Protein AF-Q0RN14-F1 (afdb_monomer_lite)

pLDDT: mean 7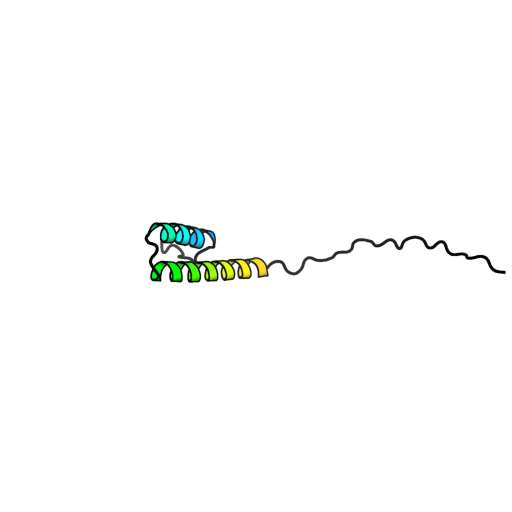0.7, std 15.76, range [41.5, 90.31]

Structure (mmCIF, N/CA/C/O backbone):
data_AF-Q0RN14-F1
#
_entry.id   AF-Q0RN14-F1
#
loop_
_atom_site.group_PDB
_atom_site.id
_atom_site.type_symbol
_atom_site.label_atom_id
_atom_site.label_alt_id
_atom_site.label_comp_id
_atom_site.label_asym_id
_atom_site.label_entity_id
_atom_site.label_seq_id
_atom_site.pdbx_PDB_ins_code
_atom_site.Cartn_x
_atom_site.Cartn_y
_atom_site.Cartn_z
_atom_site.occupancy
_atom_site.B_iso_or_equiv
_atom_site.auth_seq_id
_atom_site.auth_comp_id
_atom_site.auth_asym_id
_atom_site.auth_atom_id
_atom_site.pdbx_PDB_model_num
ATOM 1 N N . MET A 1 1 ? 22.807 17.552 -4.884 1.00 41.50 1 MET A N 1
ATOM 2 C CA . MET A 1 1 ? 22.583 16.145 -4.503 1.00 41.50 1 MET A CA 1
ATOM 3 C C . MET A 1 1 ? 21.170 15.793 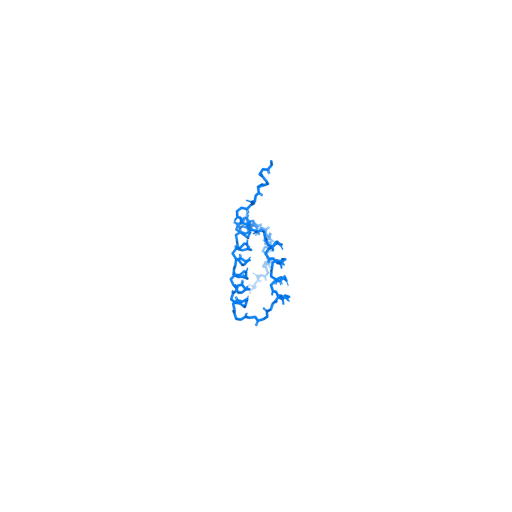-4.912 1.00 41.50 1 MET A C 1
ATOM 5 O O . MET A 1 1 ? 20.240 16.166 -4.214 1.00 41.50 1 MET A O 1
ATOM 9 N N . VAL A 1 2 ? 20.999 15.171 -6.075 1.00 46.41 2 VAL A N 1
ATOM 10 C CA . VAL A 1 2 ? 19.776 14.410 -6.336 1.00 46.41 2 VAL A CA 1
ATOM 11 C C . VAL A 1 2 ? 20.021 13.110 -5.591 1.00 46.41 2 VAL A C 1
ATOM 13 O O . VAL A 1 2 ? 20.870 12.329 -6.011 1.00 46.41 2 VAL A O 1
ATOM 16 N N . ALA A 1 3 ? 19.437 12.968 -4.399 1.00 51.56 3 ALA A N 1
ATOM 17 C CA . ALA A 1 3 ? 19.388 11.663 -3.758 1.00 51.56 3 ALA A CA 1
ATOM 18 C C . ALA A 1 3 ? 18.774 10.724 -4.797 1.00 51.56 3 ALA A C 1
ATOM 20 O O . ALA A 1 3 ? 17.752 11.086 -5.380 1.00 51.56 3 ALA A O 1
ATOM 21 N N . SER A 1 4 ? 19.439 9.611 -5.103 1.00 52.47 4 SER A N 1
ATOM 22 C CA . SER A 1 4 ? 18.833 8.537 -5.879 1.00 52.47 4 SER A CA 1
ATOM 23 C C . SER A 1 4 ? 17.578 8.128 -5.122 1.00 52.47 4 SER A C 1
ATOM 25 O O . SER A 1 4 ? 17.653 7.390 -4.145 1.00 52.47 4 SER A O 1
ATOM 27 N N . ILE A 1 5 ? 16.446 8.719 -5.496 1.00 57.06 5 ILE A N 1
ATOM 28 C CA . ILE A 1 5 ? 15.140 8.205 -5.141 1.00 57.06 5 ILE A CA 1
ATOM 29 C C . ILE A 1 5 ? 15.117 6.925 -5.952 1.00 57.06 5 ILE A C 1
ATOM 31 O O . ILE A 1 5 ? 14.992 6.983 -7.175 1.00 57.06 5 ILE A O 1
ATOM 35 N N . ASP A 1 6 ? 15.432 5.807 -5.304 1.00 58.38 6 ASP A N 1
ATOM 36 C CA . ASP A 1 6 ? 15.256 4.508 -5.926 1.00 58.38 6 ASP A CA 1
ATOM 37 C C . ASP A 1 6 ? 13.810 4.503 -6.434 1.00 58.38 6 ASP A C 1
ATOM 39 O O . ASP A 1 6 ? 12.882 4.777 -5.669 1.00 58.38 6 ASP A O 1
ATOM 43 N N . GLU A 1 7 ? 13.621 4.358 -7.749 1.00 66.19 7 GLU A N 1
ATOM 44 C CA . GLU A 1 7 ? 12.303 4.518 -8.387 1.00 66.19 7 GLU A CA 1
ATOM 45 C C . GLU A 1 7 ? 11.273 3.526 -7.819 1.00 66.19 7 GLU A C 1
ATOM 47 O O . GLU A 1 7 ? 10.069 3.701 -8.015 1.00 66.19 7 GLU A O 1
ATOM 52 N N . PHE A 1 8 ? 11.742 2.519 -7.073 1.00 70.25 8 PHE A N 1
ATOM 53 C CA . PHE A 1 8 ? 10.936 1.526 -6.394 1.00 70.25 8 PHE A CA 1
ATOM 54 C C . PHE A 1 8 ? 11.247 1.501 -4.890 1.00 70.25 8 PHE A C 1
ATOM 56 O O . PHE A 1 8 ? 12.388 1.246 -4.505 1.00 70.25 8 PHE A O 1
ATOM 63 N N . PRO A 1 9 ? 10.242 1.708 -4.019 1.00 77.75 9 PRO A N 1
ATOM 64 C CA . PRO A 1 9 ? 10.452 1.626 -2.581 1.00 77.75 9 PRO A CA 1
ATOM 65 C C . PRO A 1 9 ? 10.852 0.205 -2.172 1.00 77.75 9 PRO A C 1
ATOM 67 O O . PRO A 1 9 ? 10.366 -0.784 -2.727 1.00 77.75 9 PRO A O 1
ATOM 70 N N . THR A 1 10 ? 11.726 0.090 -1.173 1.00 84.81 10 THR A N 1
ATOM 71 C CA . THR A 1 10 ? 12.118 -1.208 -0.611 1.00 84.81 10 THR A CA 1
ATOM 72 C C . THR A 1 10 ? 10.987 -1.844 0.208 1.00 84.81 10 THR A C 1
ATOM 74 O O . THR A 1 10 ? 9.968 -1.222 0.524 1.00 84.81 10 THR A O 1
ATOM 77 N N . VAL A 1 11 ? 11.161 -3.116 0.591 1.00 86.00 11 VAL A N 1
ATOM 78 C CA . VAL A 1 11 ? 10.200 -3.830 1.452 1.00 86.00 11 VAL A CA 1
ATOM 79 C C . VAL A 1 11 ? 10.030 -3.125 2.803 1.00 86.00 11 VAL A C 1
ATOM 81 O O . VAL A 1 11 ? 8.904 -3.023 3.280 1.00 86.00 11 VAL A O 1
ATOM 84 N N . GLU A 1 12 ? 11.114 -2.624 3.402 1.00 87.31 12 GLU A N 1
ATOM 85 C CA . GLU A 1 12 ? 11.066 -1.915 4.690 1.00 87.31 12 GLU A CA 1
ATOM 86 C C . GLU A 1 12 ? 10.345 -0.567 4.576 1.00 87.31 12 GLU A C 1
ATOM 88 O O . GLU A 1 12 ? 9.513 -0.240 5.422 1.00 87.31 12 GLU A O 1
ATOM 93 N N . GLU A 1 13 ? 10.596 0.188 3.504 1.00 87.19 13 GLU A N 1
ATOM 94 C CA . GLU A 1 13 ? 9.887 1.446 3.239 1.00 87.19 13 GLU A CA 1
ATOM 95 C C . GLU A 1 13 ? 8.391 1.215 3.006 1.00 87.19 13 GLU A C 1
ATOM 97 O O . GLU A 1 13 ? 7.555 1.929 3.562 1.00 87.19 13 GLU A O 1
ATOM 102 N N . THR A 1 14 ? 8.045 0.168 2.255 1.00 88.81 14 THR A N 1
ATOM 103 C CA . THR A 1 14 ? 6.650 -0.233 2.024 1.00 88.81 14 THR A CA 1
ATOM 104 C C . THR A 1 14 ? 5.946 -0.589 3.344 1.00 88.81 14 THR A C 1
ATOM 106 O O . THR A 1 14 ? 4.797 -0.200 3.558 1.00 88.81 14 THR A O 1
ATOM 109 N N . ASP A 1 15 ? 6.629 -1.277 4.267 1.00 87.44 15 ASP A N 1
ATOM 110 C CA . ASP A 1 15 ? 6.089 -1.635 5.589 1.00 87.44 15 ASP A CA 1
ATOM 111 C C . ASP A 1 15 ? 5.881 -0.393 6.481 1.00 87.44 15 ASP A C 1
ATOM 113 O O . ASP A 1 15 ? 4.842 -0.244 7.133 1.00 87.44 15 ASP A O 1
ATOM 117 N N . ALA A 1 16 ? 6.821 0.559 6.443 1.00 90.19 16 ALA A N 1
ATOM 118 C CA . ALA A 1 16 ? 6.696 1.836 7.143 1.00 90.19 16 ALA A CA 1
ATOM 119 C C . ALA A 1 16 ? 5.490 2.650 6.638 1.00 90.19 16 ALA A C 1
ATOM 121 O O . ALA A 1 16 ? 4.714 3.173 7.442 1.00 90.19 16 ALA A O 1
ATOM 122 N N . MET A 1 17 ? 5.278 2.697 5.319 1.00 88.12 17 MET A N 1
ATOM 123 C CA . MET A 1 17 ? 4.112 3.351 4.714 1.00 88.12 17 MET A CA 1
ATOM 124 C C . MET A 1 17 ? 2.797 2.684 5.137 1.00 88.12 17 MET A C 1
ATOM 126 O O . MET A 1 17 ? 1.847 3.379 5.504 1.00 88.12 17 MET A O 1
ATOM 130 N N . LEU A 1 18 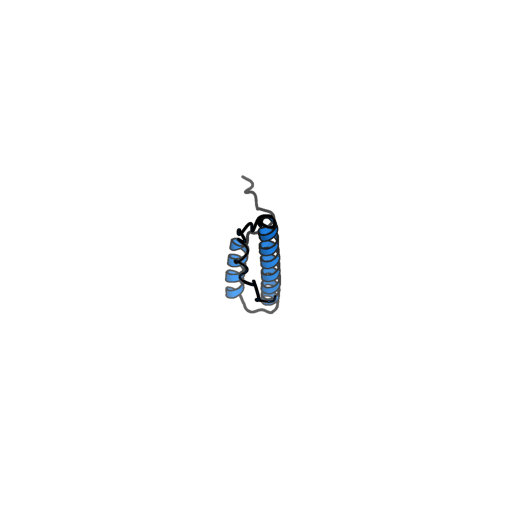? 2.740 1.347 5.153 1.00 89.38 18 LEU A N 1
ATOM 131 C CA . LEU A 1 18 ? 1.575 0.594 5.632 1.00 89.38 18 LEU A CA 1
ATOM 132 C C . LEU A 1 18 ? 1.240 0.921 7.092 1.00 89.38 18 LEU A C 1
ATOM 134 O O . LEU A 1 18 ? 0.066 1.095 7.432 1.00 89.38 18 LEU A O 1
ATOM 138 N N . ASN A 1 19 ? 2.253 1.029 7.955 1.00 89.12 19 ASN A N 1
ATOM 139 C CA . ASN A 1 19 ? 2.058 1.367 9.361 1.00 89.12 19 ASN A CA 1
ATOM 140 C C . ASN A 1 19 ? 1.472 2.776 9.539 1.00 89.12 19 ASN A C 1
ATOM 142 O O . ASN A 1 19 ? 0.547 2.960 10.331 1.00 89.12 19 ASN A O 1
ATOM 146 N N . GLU A 1 20 ? 1.951 3.751 8.769 1.00 88.56 20 GLU A N 1
ATOM 147 C CA . GLU A 1 20 ? 1.438 5.122 8.821 1.00 88.56 20 GLU A CA 1
ATOM 148 C C . GLU A 1 20 ? 0.007 5.226 8.270 1.00 88.56 20 GLU A C 1
ATOM 150 O O . GLU A 1 20 ? -0.858 5.831 8.907 1.00 88.56 20 GLU A O 1
ATOM 155 N N . LEU A 1 21 ? -0.308 4.545 7.162 1.00 86.44 21 LEU A N 1
ATOM 156 C CA . LEU A 1 21 ? -1.677 4.495 6.626 1.00 86.44 21 LEU A CA 1
ATOM 157 C C . LEU A 1 21 ? -2.667 3.882 7.618 1.00 86.44 21 LEU A C 1
ATOM 159 O O . LEU A 1 21 ? -3.795 4.360 7.760 1.00 86.44 21 LEU A O 1
ATOM 163 N N . ARG A 1 22 ? -2.233 2.868 8.373 1.00 83.06 22 ARG A N 1
ATOM 164 C CA . ARG A 1 22 ? -3.049 2.234 9.416 1.00 83.06 22 ARG A CA 1
ATOM 165 C C . ARG A 1 22 ? -3.409 3.188 10.557 1.00 83.06 22 ARG A C 1
ATOM 167 O O . ARG A 1 22 ? -4.412 2.958 11.233 1.00 83.06 22 ARG A O 1
ATOM 174 N N . ARG A 1 23 ? -2.602 4.232 10.775 1.00 85.44 23 ARG A N 1
ATOM 175 C CA . ARG A 1 23 ? -2.813 5.257 11.809 1.00 85.44 23 ARG A CA 1
ATOM 176 C C . ARG A 1 23 ? -3.711 6.399 11.335 1.00 85.44 23 ARG A C 1
ATOM 178 O O . ARG A 1 23 ? -4.348 7.022 12.177 1.00 85.44 23 ARG A O 1
ATOM 185 N N . LEU A 1 24 ? -3.763 6.675 10.028 1.00 74.56 24 LEU A N 1
ATOM 186 C CA . LEU A 1 24 ? -4.306 7.937 9.513 1.00 74.56 24 LEU A CA 1
ATOM 187 C C . LEU A 1 24 ? -5.833 7.990 9.371 1.00 74.56 24 LEU A C 1
ATOM 189 O O . LEU A 1 24 ? -6.403 9.008 9.735 1.00 74.56 24 LEU A O 1
ATOM 193 N N . SER A 1 25 ? -6.520 6.945 8.904 1.00 64.44 25 SER A N 1
ATOM 194 C CA . SER A 1 25 ? -7.982 6.777 9.055 1.00 64.44 25 SER A CA 1
ATOM 195 C C . SER A 1 25 ? -8.426 5.500 8.342 1.00 64.44 25 SER A C 1
ATOM 197 O O . SER A 1 25 ? -7.936 5.211 7.250 1.00 64.44 25 SER A O 1
ATOM 199 N N . ARG A 1 26 ? -9.390 4.757 8.901 1.00 69.75 26 ARG A N 1
ATOM 200 C CA . ARG A 1 26 ? -9.990 3.555 8.278 1.00 69.75 26 ARG A CA 1
ATOM 201 C C . ARG A 1 26 ? -11.032 3.920 7.215 1.00 69.75 26 ARG A C 1
ATOM 203 O O . ARG A 1 26 ? -12.162 3.441 7.252 1.00 69.75 26 ARG A O 1
ATOM 210 N N . ASP A 1 27 ? -10.657 4.790 6.288 1.00 82.19 27 ASP A N 1
ATOM 211 C CA . ASP A 1 27 ? -11.494 5.078 5.133 1.00 82.19 27 ASP A CA 1
ATOM 212 C C . ASP A 1 27 ? -11.356 3.961 4.089 1.00 82.19 27 ASP A C 1
ATOM 214 O O . ASP A 1 27 ? -10.297 3.342 3.952 1.00 82.19 27 ASP A O 1
ATOM 218 N N . THR A 1 28 ? -12.418 3.706 3.329 1.00 82.69 28 THR A N 1
ATOM 219 C CA . THR A 1 28 ? -12.421 2.747 2.212 1.00 82.69 28 THR A CA 1
ATOM 220 C C . THR A 1 28 ? -11.314 3.028 1.197 1.00 82.69 28 THR A C 1
ATOM 222 O O . THR A 1 28 ? -10.783 2.101 0.589 1.00 82.69 28 THR A O 1
ATOM 225 N N . THR A 1 29 ? -10.944 4.298 1.027 1.00 85.31 29 THR A N 1
ATOM 226 C CA . THR A 1 29 ? -9.837 4.713 0.157 1.00 85.31 29 THR A CA 1
ATOM 227 C C . THR A 1 29 ? -8.488 4.254 0.714 1.00 85.31 29 THR A C 1
ATOM 229 O O . THR A 1 29 ? -7.678 3.684 -0.012 1.00 85.31 29 THR A O 1
ATOM 232 N N . THR A 1 30 ? -8.273 4.426 2.021 1.00 84.94 30 THR A N 1
ATOM 233 C CA . THR A 1 30 ? -7.069 3.954 2.720 1.00 84.94 30 THR A CA 1
ATOM 234 C C . THR A 1 30 ? -6.979 2.431 2.710 1.00 84.94 30 THR A C 1
ATOM 236 O O . THR A 1 30 ? -5.891 1.887 2.561 1.00 84.94 30 THR A O 1
ATOM 239 N N . ALA A 1 31 ? -8.113 1.734 2.841 1.00 85.88 31 ALA A N 1
ATOM 240 C CA . ALA A 1 31 ? -8.156 0.275 2.779 1.00 85.88 31 ALA A CA 1
ATOM 241 C C . ALA A 1 31 ? -7.661 -0.249 1.422 1.00 85.88 31 ALA A C 1
ATOM 243 O O . ALA A 1 31 ? -6.786 -1.106 1.397 1.00 85.88 31 ALA A O 1
ATOM 244 N N . LYS A 1 32 ? -8.129 0.339 0.311 1.00 88.81 32 LYS A N 1
ATOM 245 C CA . LYS A 1 32 ? -7.643 -0.012 -1.034 1.00 88.81 32 LYS A CA 1
ATOM 246 C C . LYS A 1 32 ? -6.146 0.237 -1.194 1.00 88.81 32 LYS A C 1
ATOM 248 O O . LYS A 1 32 ? -5.437 -0.634 -1.671 1.00 88.81 32 LYS A O 1
ATOM 253 N N . LEU A 1 33 ? -5.664 1.384 -0.715 1.00 87.62 33 LEU A N 1
ATOM 254 C CA . LEU A 1 33 ? -4.241 1.716 -0.777 1.00 87.62 33 LEU A CA 1
ATOM 255 C C . LEU A 1 33 ? -3.376 0.729 0.028 1.00 87.62 33 LEU A C 1
ATOM 257 O O . LEU A 1 33 ? -2.259 0.414 -0.371 1.00 87.62 33 LEU A O 1
ATOM 261 N N . ILE A 1 34 ? -3.891 0.228 1.156 1.00 89.19 34 ILE A N 1
ATOM 262 C CA . ILE A 1 34 ? -3.243 -0.825 1.945 1.00 89.19 34 ILE A CA 1
ATOM 263 C C . ILE A 1 34 ? -3.189 -2.143 1.159 1.00 89.19 34 ILE A C 1
ATOM 265 O O . ILE A 1 34 ? -2.132 -2.772 1.142 1.00 89.19 34 ILE A O 1
ATOM 269 N N . ASP A 1 35 ? -4.285 -2.556 0.516 1.00 89.94 35 ASP A N 1
ATOM 270 C CA . ASP A 1 35 ? -4.314 -3.761 -0.325 1.00 89.94 35 ASP A CA 1
ATOM 271 C C . ASP A 1 35 ? -3.312 -3.659 -1.491 1.00 89.94 35 ASP A C 1
ATOM 273 O O . ASP A 1 35 ? -2.492 -4.562 -1.669 1.00 89.94 35 ASP A O 1
ATOM 277 N N . ASP A 1 36 ? -3.289 -2.527 -2.202 1.00 90.31 36 ASP A N 1
ATOM 278 C CA . ASP A 1 36 ? -2.346 -2.270 -3.302 1.00 90.31 36 ASP A CA 1
ATOM 279 C C . ASP A 1 36 ? -0.875 -2.341 -2.825 1.00 90.31 36 ASP A C 1
ATOM 281 O O . ASP A 1 36 ? -0.011 -2.935 -3.477 1.00 90.31 36 ASP A O 1
ATOM 285 N N . LEU A 1 37 ? -0.565 -1.787 -1.644 1.00 89.69 37 LEU A N 1
ATOM 286 C CA . LEU A 1 37 ? 0.780 -1.848 -1.048 1.00 89.69 37 LEU A CA 1
ATOM 287 C C . LEU A 1 37 ? 1.178 -3.270 -0.613 1.00 89.69 37 LEU A C 1
ATOM 289 O O . LEU A 1 37 ? 2.351 -3.646 -0.713 1.00 89.69 37 LEU A O 1
ATOM 293 N N . LEU A 1 38 ? 0.227 -4.080 -0.141 1.00 88.69 38 LEU A N 1
ATOM 294 C CA . LEU A 1 38 ? 0.467 -5.486 0.208 1.00 88.69 38 LEU A CA 1
ATOM 295 C C . LEU A 1 38 ? 0.739 -6.348 -1.035 1.00 88.69 38 LEU A C 1
ATOM 297 O O . LEU A 1 38 ? 1.590 -7.248 -0.989 1.00 88.69 38 LEU A O 1
ATOM 301 N N . GLU A 1 39 ? 0.066 -6.060 -2.149 1.00 89.94 39 GLU A N 1
ATOM 302 C CA . GLU A 1 39 ? 0.349 -6.680 -3.445 1.00 89.94 39 GLU A CA 1
ATOM 303 C C . GLU A 1 39 ? 1.761 -6.315 -3.925 1.00 89.94 39 GLU A C 1
ATOM 305 O O . GLU A 1 39 ? 2.561 -7.201 -4.245 1.00 89.94 39 GLU A O 1
ATOM 310 N N . PHE A 1 40 ? 2.126 -5.032 -3.861 1.00 88.19 40 PHE A N 1
ATOM 311 C CA . PHE A 1 40 ? 3.458 -4.558 -4.240 1.00 88.19 40 PHE A CA 1
ATOM 312 C C . PHE A 1 40 ? 4.583 -5.222 -3.422 1.00 88.19 40 PHE A C 1
ATOM 314 O O . PHE A 1 40 ? 5.574 -5.696 -3.984 1.00 88.19 40 PHE A O 1
ATOM 321 N N . ARG A 1 41 ? 4.405 -5.369 -2.100 1.00 86.44 41 ARG A N 1
ATOM 322 C CA . ARG A 1 41 ? 5.337 -6.108 -1.223 1.00 86.44 41 ARG A CA 1
ATOM 323 C C . ARG A 1 41 ? 5.512 -7.565 -1.655 1.00 86.44 41 ARG A C 1
ATOM 325 O O . ARG A 1 41 ? 6.618 -8.104 -1.583 1.00 86.44 41 ARG A O 1
ATOM 332 N N . SER A 1 42 ? 4.434 -8.206 -2.103 1.00 86.06 42 SER A N 1
ATOM 333 C CA . SER A 1 42 ? 4.476 -9.586 -2.593 1.00 86.06 42 SER A CA 1
ATOM 334 C C . SER A 1 42 ? 5.282 -9.696 -3.890 1.00 86.06 42 SER A C 1
ATOM 336 O O . SER A 1 42 ? 6.088 -10.619 -4.025 1.00 86.06 42 SER A O 1
ATOM 338 N N . LEU A 1 43 ? 5.147 -8.725 -4.801 1.00 85.62 43 LEU A N 1
ATOM 339 C CA . LEU A 1 43 ? 5.967 -8.636 -6.015 1.00 85.62 43 LEU A CA 1
ATOM 340 C C . LEU A 1 43 ? 7.453 -8.428 -5.689 1.00 85.62 43 LEU A C 1
ATOM 342 O O . LEU A 1 43 ? 8.303 -9.132 -6.240 1.00 85.62 43 LEU A O 1
ATOM 346 N N . LEU A 1 44 ? 7.776 -7.523 -4.760 1.00 82.44 44 LEU A N 1
ATOM 347 C CA . LEU A 1 44 ? 9.153 -7.308 -4.296 1.00 82.44 44 LEU A CA 1
ATOM 348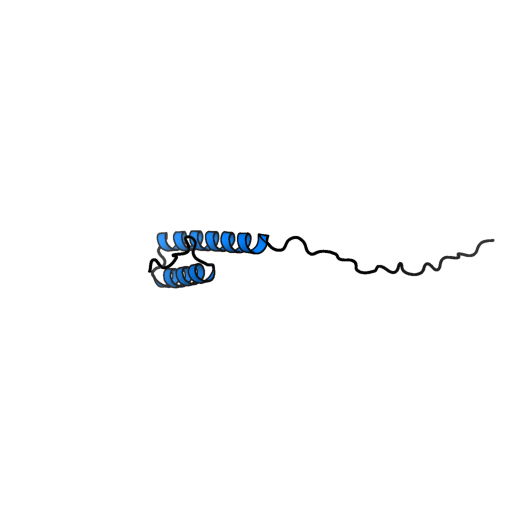 C C . LEU A 1 44 ? 9.758 -8.583 -3.686 1.00 82.44 44 LEU A C 1
ATOM 350 O O . LEU A 1 44 ? 10.890 -8.958 -4.003 1.00 82.44 44 LEU A O 1
ATOM 354 N N . GLY A 1 45 ? 8.991 -9.286 -2.846 1.00 75.81 45 GLY A N 1
ATOM 355 C CA . GLY A 1 45 ? 9.406 -10.550 -2.237 1.00 75.81 45 GLY A CA 1
ATOM 356 C C . GLY A 1 45 ? 9.618 -11.674 -3.257 1.00 75.81 45 GLY A C 1
ATOM 357 O O . GLY A 1 45 ? 10.583 -12.434 -3.148 1.00 75.81 45 GLY A O 1
ATOM 358 N N . ALA A 1 46 ? 8.764 -11.761 -4.280 1.00 74.06 46 ALA A N 1
ATOM 359 C CA . ALA A 1 46 ? 8.901 -12.730 -5.367 1.00 74.06 46 ALA A CA 1
ATOM 360 C C . ALA A 1 46 ? 10.117 -12.430 -6.261 1.00 74.06 46 ALA A C 1
ATOM 362 O O . ALA A 1 46 ? 10.859 -13.347 -6.617 1.00 74.06 46 ALA A O 1
ATOM 363 N N . SER A 1 47 ? 10.369 -11.152 -6.559 1.00 64.44 47 SER A N 1
ATOM 364 C CA . SER A 1 47 ? 11.522 -10.703 -7.350 1.00 64.44 47 SER A CA 1
ATOM 365 C C . SER A 1 47 ? 12.854 -10.967 -6.629 1.00 64.44 47 SER A C 1
ATOM 367 O O . SER A 1 47 ? 13.821 -11.434 -7.232 1.00 64.44 47 SER A O 1
ATOM 369 N N . SER A 1 48 ? 12.884 -10.798 -5.301 1.00 57.00 48 SER A N 1
ATOM 370 C CA . SER A 1 48 ? 14.036 -11.146 -4.452 1.00 57.00 48 SER A CA 1
ATOM 371 C C . SER A 1 48 ? 14.354 -12.652 -4.456 1.00 57.00 48 SER A C 1
ATOM 373 O O . SER A 1 48 ? 15.519 -13.060 -4.471 1.00 57.00 48 SER A O 1
ATOM 375 N N . ARG A 1 49 ? 13.327 -13.510 -4.529 1.00 55.28 49 ARG A N 1
ATOM 376 C CA . ARG A 1 49 ? 13.481 -14.976 -4.485 1.00 55.28 49 ARG A CA 1
ATOM 377 C C . ARG A 1 49 ? 13.978 -15.597 -5.799 1.00 55.28 49 ARG A C 1
ATOM 379 O O . ARG A 1 49 ? 14.375 -16.761 -5.812 1.00 55.28 49 ARG A O 1
ATOM 386 N N . GLY A 1 50 ? 14.018 -14.830 -6.889 1.00 53.47 50 GLY A N 1
ATOM 387 C CA . GLY A 1 50 ? 14.431 -15.299 -8.216 1.00 53.47 50 GLY A CA 1
ATOM 388 C C . GLY A 1 50 ? 15.930 -15.579 -8.398 1.00 53.47 50 GLY A C 1
ATOM 389 O O . GLY A 1 50 ? 16.311 -16.122 -9.431 1.00 53.47 50 GLY A O 1
ATOM 390 N N . ARG A 1 51 ? 16.803 -15.247 -7.431 1.00 51.16 51 ARG A N 1
ATOM 391 C CA . ARG A 1 51 ? 18.266 -15.437 -7.574 1.00 51.16 51 ARG A CA 1
ATOM 392 C C . ARG A 1 51 ? 18.815 -16.731 -6.957 1.00 51.16 51 ARG A C 1
ATOM 394 O O . ARG A 1 51 ? 20.001 -17.010 -7.092 1.00 51.16 51 ARG A O 1
ATOM 401 N N . THR A 1 52 ? 17.988 -17.558 -6.321 1.00 53.94 52 THR A N 1
ATOM 402 C CA . THR A 1 52 ? 18.449 -18.812 -5.697 1.00 53.94 52 THR A CA 1
ATOM 403 C C . THR A 1 52 ? 17.627 -20.004 -6.168 1.00 53.94 52 THR A C 1
ATOM 405 O O . THR A 1 52 ? 17.002 -20.705 -5.377 1.00 53.94 52 THR A O 1
ATOM 408 N N . SER A 1 53 ? 17.614 -20.249 -7.474 1.00 46.75 53 SER A N 1
ATOM 409 C CA . SER A 1 53 ? 17.219 -21.552 -8.007 1.00 46.75 53 SER A CA 1
ATOM 410 C C . SER A 1 53 ? 18.328 -22.068 -8.913 1.00 46.75 53 SER A C 1
ATOM 412 O O . SER A 1 53 ? 18.252 -21.970 -10.128 1.00 46.75 53 SER A O 1
ATOM 414 N N . SER A 1 54 ? 19.424 -22.516 -8.295 1.00 46.78 54 SER A N 1
ATOM 415 C CA . SER A 1 54 ? 20.317 -23.545 -8.845 1.00 46.78 54 SER A CA 1
ATOM 416 C C . SER A 1 54 ? 21.382 -23.915 -7.807 1.00 46.78 54 SER A C 1
ATOM 418 O O . SER A 1 54 ? 22.566 -23.661 -8.003 1.00 46.78 54 SER A O 1
ATOM 420 N N . SER A 1 55 ? 20.965 -24.519 -6.696 1.00 53.22 55 SER A N 1
ATOM 421 C CA . SER A 1 55 ? 21.883 -25.253 -5.821 1.00 53.22 55 SER A CA 1
ATOM 422 C C . SER A 1 55 ? 21.164 -26.467 -5.252 1.00 53.22 55 SER A C 1
ATOM 424 O O . SER A 1 55 ? 20.796 -26.485 -4.084 1.00 53.22 55 SER A O 1
ATOM 426 N N . GLU A 1 56 ? 20.968 -27.488 -6.082 1.00 53.69 56 GLU A N 1
ATOM 427 C CA . GLU A 1 56 ? 20.777 -28.843 -5.575 1.00 53.69 56 GLU A CA 1
ATOM 428 C C . GLU A 1 56 ? 21.711 -29.809 -6.314 1.00 53.69 56 GLU A C 1
ATOM 430 O O . GLU A 1 56 ? 21.379 -30.320 -7.380 1.00 53.69 56 GLU A O 1
ATOM 435 N N . PRO A 1 57 ? 22.902 -30.089 -5.764 1.00 46.00 57 PRO A N 1
ATOM 436 C CA . PRO A 1 57 ? 23.564 -31.357 -5.955 1.00 46.00 57 PRO A CA 1
ATOM 437 C C . PRO A 1 57 ? 23.348 -32.166 -4.674 1.00 46.00 57 PRO A C 1
ATOM 439 O O . PRO A 1 57 ? 24.251 -32.297 -3.846 1.00 46.00 57 PRO A O 1
ATOM 442 N N . THR A 1 58 ? 22.150 -32.720 -4.485 1.00 55.12 58 THR A N 1
ATOM 443 C CA . THR A 1 58 ? 21.924 -33.766 -3.477 1.00 55.12 58 THR A CA 1
ATOM 444 C C . THR A 1 58 ? 22.634 -35.038 -3.948 1.00 55.12 58 THR A C 1
ATOM 446 O O . THR A 1 58 ? 22.012 -36.002 -4.379 1.00 55.12 58 THR A O 1
ATOM 449 N N . ARG A 1 59 ? 23.973 -35.068 -3.893 1.00 58.06 59 ARG A N 1
ATOM 450 C CA . ARG A 1 59 ? 24.746 -36.316 -3.932 1.00 58.06 59 ARG A CA 1
ATOM 451 C C . ARG A 1 59 ? 24.890 -36.820 -2.504 1.00 58.06 59 ARG A C 1
ATOM 453 O O . ARG A 1 59 ? 25.985 -36.871 -1.949 1.00 58.06 59 ARG A O 1
ATOM 460 N N . VAL A 1 60 ? 23.764 -37.188 -1.904 1.00 59.66 60 VAL A N 1
ATOM 461 C CA . VAL A 1 60 ? 23.789 -38.073 -0.743 1.00 59.66 60 VAL A CA 1
ATOM 462 C C . VAL A 1 60 ? 24.152 -39.445 -1.300 1.00 59.66 60 VAL A C 1
ATOM 464 O O . VAL A 1 60 ? 23.412 -40.027 -2.089 1.00 59.66 60 VAL A O 1
ATOM 467 N N . GLN A 1 61 ? 25.362 -39.899 -0.975 1.00 54.31 61 GLN A N 1
ATOM 46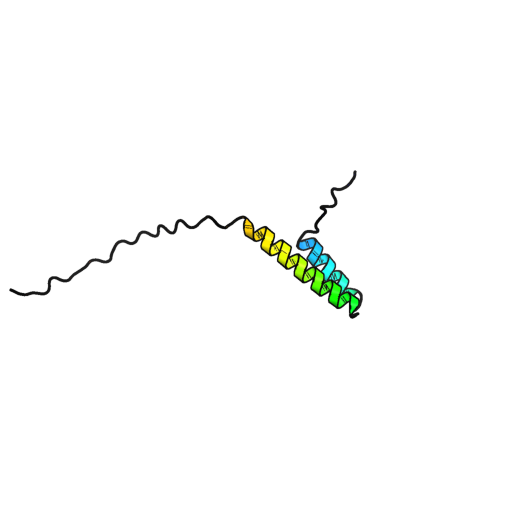8 C CA . GLN A 1 61 ? 25.821 -41.262 -1.217 1.00 54.31 61 GLN A CA 1
ATOM 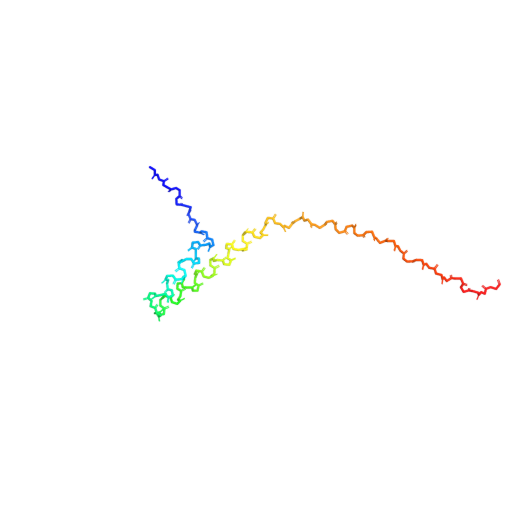469 C C . GLN A 1 61 ? 24.743 -42.241 -0.760 1.00 54.31 61 GLN A C 1
ATOM 471 O O . GLN A 1 61 ? 24.416 -42.299 0.422 1.00 54.31 61 GLN A O 1
ATOM 476 N N . GLN A 1 62 ? 24.222 -43.022 -1.698 1.00 55.41 62 GLN A N 1
ATOM 477 C CA . GLN A 1 62 ? 23.494 -44.236 -1.390 1.00 55.41 62 GLN A CA 1
ATOM 478 C C . GLN A 1 62 ? 24.509 -45.386 -1.453 1.00 55.41 62 GLN A C 1
ATOM 480 O O . GLN A 1 62 ? 24.838 -45.837 -2.551 1.00 55.41 62 GLN A O 1
ATOM 485 N N . PRO A 1 63 ? 25.069 -45.868 -0.331 1.00 53.94 63 PRO A N 1
ATOM 486 C CA . PRO A 1 63 ? 25.550 -47.234 -0.302 1.00 53.94 63 PRO A CA 1
ATOM 487 C C . PRO A 1 63 ? 24.306 -48.127 -0.328 1.00 53.94 63 PRO A C 1
ATOM 489 O O . PRO A 1 63 ? 23.475 -48.086 0.580 1.00 53.94 63 PRO A O 1
ATOM 492 N N . CYS A 1 64 ? 24.135 -48.873 -1.417 1.00 44.59 64 CYS A N 1
ATOM 493 C CA . CYS A 1 64 ? 23.097 -49.888 -1.538 1.00 44.59 64 CYS A CA 1
ATOM 494 C C . CYS A 1 64 ? 23.145 -50.806 -0.299 1.00 44.59 64 CYS A C 1
ATOM 496 O O . CYS A 1 64 ? 24.231 -51.287 0.036 1.00 44.59 64 CYS A O 1
ATOM 498 N N . PRO A 1 65 ? 22.022 -51.051 0.399 1.00 60.12 65 PRO A N 1
ATOM 499 C CA . PRO A 1 65 ? 22.016 -51.987 1.511 1.00 60.12 65 PRO A CA 1
ATOM 500 C C . PRO A 1 65 ? 22.313 -53.398 0.985 1.00 60.12 65 PRO A C 1
ATOM 502 O O . PRO A 1 65 ? 21.724 -53.840 -0.001 1.00 60.12 65 PRO A O 1
ATOM 505 N N . THR A 1 66 ? 23.262 -54.069 1.642 1.00 60.34 66 THR A N 1
ATOM 506 C CA . THR A 1 66 ? 23.619 -55.487 1.506 1.00 60.34 66 THR A CA 1
ATOM 507 C C . THR A 1 66 ? 22.403 -56.355 1.194 1.00 60.34 66 THR A C 1
ATOM 509 O O . THR A 1 66 ? 21.453 -56.372 1.973 1.00 60.34 66 THR A O 1
ATOM 512 N N . VAL A 1 67 ? 22.459 -57.120 0.102 1.00 67.06 67 VAL A N 1
ATOM 513 C CA . VAL A 1 67 ? 21.565 -58.265 -0.108 1.00 67.06 67 VAL A CA 1
ATOM 514 C C . VAL A 1 67 ? 22.100 -59.461 0.686 1.00 67.06 67 VAL A C 1
ATOM 516 O O . VAL A 1 67 ? 23.257 -59.838 0.499 1.00 67.06 67 VAL A O 1
ATOM 519 N N . PRO A 1 68 ? 21.300 -60.098 1.552 1.00 62.75 68 PRO A N 1
ATOM 520 C CA . PRO A 1 68 ? 21.509 -61.483 1.911 1.00 62.75 68 PRO A CA 1
ATOM 521 C C . PRO A 1 68 ? 20.305 -62.272 1.403 1.00 62.75 68 PRO A C 1
ATOM 523 O O . PRO A 1 68 ? 19.329 -62.452 2.121 1.00 62.75 68 PRO A O 1
ATOM 526 N N . ASP A 1 69 ? 20.368 -62.736 0.159 1.00 58.62 69 ASP A N 1
ATOM 527 C CA . ASP A 1 69 ? 19.502 -63.828 -0.277 1.00 58.62 69 ASP A CA 1
ATOM 528 C C . ASP A 1 69 ? 20.332 -64.828 -1.076 1.00 58.62 69 ASP A C 1
ATOM 530 O O . ASP A 1 69 ? 20.542 -64.701 -2.279 1.00 58.62 69 ASP A O 1
ATOM 534 N N . VAL A 1 70 ? 20.870 -65.809 -0.356 1.00 61.06 70 VAL A N 1
ATOM 535 C CA . VAL A 1 70 ? 21.109 -67.128 -0.935 1.00 61.06 70 VAL A CA 1
ATOM 536 C C . VAL A 1 70 ? 20.138 -68.078 -0.255 1.00 61.06 70 VAL A C 1
ATOM 538 O O . VAL A 1 70 ? 20.487 -68.856 0.635 1.00 61.06 70 VAL A O 1
ATOM 541 N N . SER A 1 71 ? 18.872 -67.966 -0.656 1.00 59.94 71 SER A N 1
ATOM 542 C CA . SER A 1 71 ? 17.918 -69.060 -0.539 1.00 59.94 71 SER A CA 1
ATOM 543 C C . SER A 1 71 ? 18.508 -70.321 -1.175 1.00 59.94 71 SER A C 1
ATOM 545 O O . SER A 1 71 ? 18.556 -70.487 -2.387 1.00 59.94 71 SER A O 1
ATOM 547 N N . ARG A 1 72 ? 18.995 -71.195 -0.297 1.00 63.88 72 ARG A N 1
ATOM 548 C CA . ARG A 1 72 ? 18.995 -72.660 -0.373 1.00 63.88 72 ARG A CA 1
ATOM 549 C C . ARG A 1 72 ? 18.024 -73.244 -1.417 1.00 63.88 72 ARG A C 1
ATOM 551 O O . ARG A 1 72 ? 16.827 -73.226 -1.147 1.00 63.88 72 ARG A O 1
ATOM 558 N N . VAL A 1 73 ? 18.557 -73.839 -2.493 1.00 58.16 73 VAL A N 1
ATOM 559 C CA . VAL A 1 73 ? 18.115 -75.050 -3.246 1.00 58.16 73 VAL A CA 1
ATOM 560 C C . VAL A 1 73 ? 19.046 -75.146 -4.480 1.00 58.16 73 VAL A C 1
ATOM 562 O O . VAL A 1 73 ? 19.259 -74.121 -5.116 1.00 58.16 73 VAL A O 1
ATOM 565 N N . GLU A 1 74 ? 19.733 -76.214 -4.882 1.00 51.31 74 GLU A N 1
ATOM 566 C CA . GLU A 1 74 ? 19.835 -77.648 -4.573 1.00 51.31 74 GLU A CA 1
ATOM 567 C C . GLU A 1 74 ? 21.306 -78.087 -4.697 1.00 51.31 74 GLU A C 1
ATOM 569 O O . GLU A 1 74 ? 22.064 -77.408 -5.432 1.00 51.31 74 GLU A O 1
#

Organism: Frankia alni (strain DSM 45986 / CECT 9034 / ACN14a) (NCBI:txid326424)

Secondary structure (DSSP, 8-state):
------SS--HHHHHHHHHHHHHH---HHHHHHHHHHHHHHHHHHHHHHTT-----------------------

Foldseek 3Di:
DPPCPVPADALVRLVVVLVVLVVPDPDPVSVVVNVVSVVSSVVNVVVVVVPPPDDDPPPPDDPDPDDPDPPDDD

Radius of gyration: 27.5 Å; chains: 1; bounding box: 38×94×21 Å

Sequence (74 aa):
MVASIDEFPTVEETDAMLNELRRLSRDTTTAKLIDDLLEFRSLLGASSRGRTSSSEPTRVQQPCPTVPDVSRVE